Protein AF-A0A7K3J2S7-F1 (afdb_monomer_lite)

Foldseek 3Di:
DVVVVVVCVVVVVVVVVLVQVDPDPVVSVVVVVVVVVVVVVVVVVCVVVLVVQLCVQCVVNSVRSNVVSVVVVVVVVVVVVVVCVVVPDPPDDPDPPPPDPPVVVVVVVVD

Secondary structure (DSSP, 8-state):
-HHHHHHHHHHHHHHHHHHHH-S-HHHHHHHHHHHHHHHHHHHHHHHHHHHHHHHHHHTT-HHHHHHHHHHHHHHHHHHHHHHHHHH-----PPP------HHHHHHHTT-

pLDDT: mean 77.53, std 13.98, range [44.75, 94.56]

Radius of gyration: 21.29 Å; chains: 1; bounding box: 52×35×50 Å

Structure (mmCIF, N/CA/C/O backbone):
data_AF-A0A7K3J2S7-F1
#
_entry.id   AF-A0A7K3J2S7-F1
#
loop_
_atom_site.group_PDB
_atom_site.id
_atom_site.type_symbol
_atom_site.label_atom_id
_atom_site.label_alt_id
_atom_site.label_comp_id
_atom_site.label_asym_id
_atom_site.label_entity_id
_atom_site.label_seq_id
_atom_site.pdbx_PDB_ins_code
_atom_site.Cartn_x
_atom_site.Cartn_y
_atom_site.Cartn_z
_atom_site.occupancy
_atom_site.B_iso_or_equiv
_atom_site.auth_seq_id
_atom_site.auth_comp_id
_atom_site.auth_asym_id
_atom_site.auth_atom_id
_atom_site.pdbx_PDB_model_num
ATOM 1 N N . ILE A 1 1 ? -2.785 18.329 -8.558 1.00 75.50 1 ILE A N 1
ATOM 2 C CA . ILE A 1 1 ? -4.185 18.344 -8.057 1.00 75.50 1 ILE A CA 1
ATOM 3 C C . ILE A 1 1 ? -4.781 16.933 -8.041 1.00 75.50 1 ILE A C 1
ATOM 5 O O . ILE A 1 1 ? -5.104 16.466 -6.960 1.00 75.50 1 ILE A O 1
ATOM 9 N N . ALA A 1 2 ? -4.830 16.203 -9.165 1.00 81.00 2 ALA A N 1
ATOM 10 C CA . ALA A 1 2 ? -5.366 14.830 -9.206 1.00 81.00 2 ALA A CA 1
ATOM 11 C C . ALA A 1 2 ? -4.714 13.855 -8.197 1.00 81.00 2 ALA A C 1
ATOM 13 O O . ALA A 1 2 ? -5.422 13.179 -7.459 1.00 81.00 2 ALA A O 1
ATOM 14 N N . LEU A 1 3 ? -3.378 13.853 -8.080 1.00 83.38 3 LEU A N 1
ATOM 15 C CA . LEU A 1 3 ? -2.664 13.022 -7.094 1.00 83.38 3 LEU A CA 1
ATOM 16 C C . LEU A 1 3 ? -3.063 13.334 -5.641 1.00 83.38 3 LEU A C 1
ATOM 18 O O . LEU A 1 3 ? -3.217 12.426 -4.831 1.00 83.38 3 LEU A O 1
ATOM 22 N N . MET A 1 4 ? -3.276 14.613 -5.318 1.00 82.75 4 MET A N 1
ATOM 23 C CA . MET A 1 4 ? -3.694 15.035 -3.976 1.00 82.75 4 MET A CA 1
ATOM 24 C C . MET A 1 4 ? -5.132 14.606 -3.668 1.00 82.75 4 MET A C 1
ATOM 26 O O . MET A 1 4 ? -5.421 14.196 -2.546 1.00 82.75 4 MET A O 1
ATOM 30 N N . ILE A 1 5 ? -6.020 14.647 -4.666 1.00 83.44 5 ILE A N 1
ATOM 31 C CA . ILE A 1 5 ? -7.401 14.169 -4.530 1.00 83.44 5 ILE A CA 1
ATOM 32 C C . ILE A 1 5 ? -7.411 12.663 -4.263 1.00 83.44 5 ILE A C 1
ATOM 34 O O . ILE A 1 5 ? -8.065 12.227 -3.324 1.00 83.44 5 ILE A O 1
ATOM 38 N N . ILE A 1 6 ? -6.646 11.878 -5.028 1.00 84.38 6 ILE A N 1
ATOM 39 C CA . ILE A 1 6 ? -6.548 10.421 -4.843 1.00 84.38 6 ILE A CA 1
ATOM 40 C C . ILE A 1 6 ? -5.987 10.081 -3.457 1.00 84.38 6 ILE A C 1
ATOM 42 O O . ILE A 1 6 ? -6.494 9.182 -2.786 1.00 84.38 6 ILE A O 1
ATOM 46 N N . TYR A 1 7 ? -4.974 10.819 -3.000 1.00 79.75 7 TYR A N 1
ATOM 47 C CA . TYR A 1 7 ? -4.412 10.641 -1.662 1.00 79.75 7 TYR A CA 1
ATOM 48 C C . TYR A 1 7 ? -5.444 10.916 -0.558 1.00 79.75 7 TYR A C 1
ATOM 50 O O . TYR A 1 7 ? -5.569 10.133 0.383 1.00 79.75 7 TYR A O 1
ATOM 58 N N . SER A 1 8 ? -6.220 11.995 -0.682 1.00 80.88 8 SER A N 1
ATOM 59 C CA . SER A 1 8 ? -7.282 12.328 0.275 1.00 80.88 8 SER A CA 1
ATOM 60 C C . SER A 1 8 ? -8.423 11.306 0.243 1.00 80.88 8 SER A C 1
ATOM 62 O O . SER A 1 8 ? -8.838 10.799 1.285 1.00 80.88 8 SER A O 1
ATOM 64 N N . ALA A 1 9 ? -8.867 10.926 -0.957 1.00 79.56 9 ALA A N 1
ATOM 65 C CA . ALA A 1 9 ? -9.934 9.955 -1.170 1.00 79.56 9 ALA A CA 1
ATOM 66 C C . ALA A 1 9 ? -9.612 8.576 -0.579 1.00 79.56 9 ALA A C 1
ATOM 68 O O . ALA A 1 9 ? -10.529 7.868 -0.186 1.00 79.56 9 ALA A O 1
ATOM 69 N N . ASN A 1 10 ? -8.333 8.206 -0.475 1.00 78.75 10 ASN A N 1
ATOM 70 C CA . ASN A 1 10 ? -7.920 7.000 0.238 1.00 78.75 10 ASN A CA 1
ATOM 71 C C . ASN A 1 10 ? -7.816 7.227 1.752 1.00 78.75 10 ASN A C 1
ATOM 73 O O . ASN A 1 10 ? -8.319 6.419 2.525 1.00 78.75 10 ASN A O 1
ATOM 77 N N . ASN A 1 11 ? -7.202 8.325 2.204 1.00 76.94 11 ASN A N 1
ATOM 78 C CA . ASN A 1 11 ? -6.947 8.534 3.633 1.00 76.94 11 ASN A CA 1
ATOM 79 C C . ASN A 1 11 ? -8.198 8.833 4.468 1.00 76.94 11 ASN A C 1
ATOM 81 O O . ASN A 1 11 ? -8.276 8.391 5.612 1.00 76.94 11 ASN A O 1
ATOM 85 N N . VAL A 1 12 ? -9.177 9.563 3.927 1.00 79.38 12 VAL A N 1
ATOM 86 C CA . VAL A 1 12 ? -10.416 9.911 4.647 1.00 79.38 12 VAL A CA 1
ATOM 87 C C . VAL A 1 12 ? -11.223 8.670 5.055 1.00 79.38 12 VAL A C 1
ATOM 89 O O . VAL A 1 12 ? -11.462 8.497 6.254 1.00 79.38 12 VAL A O 1
ATOM 92 N N . PRO A 1 13 ? -11.619 7.771 4.131 1.00 73.44 13 PRO A N 1
ATOM 93 C CA . PRO A 1 13 ? -12.327 6.552 4.515 1.00 73.44 13 PRO A CA 1
ATOM 94 C C . PRO A 1 13 ? -11.450 5.644 5.375 1.00 73.44 13 PRO A C 1
ATOM 96 O O . PRO A 1 13 ? -11.953 4.995 6.286 1.00 73.44 13 PRO A O 1
ATOM 99 N N . TYR A 1 14 ? -10.136 5.645 5.147 1.00 72.44 14 TYR A N 1
ATOM 100 C CA . TYR A 1 14 ? -9.193 4.866 5.934 1.00 72.44 14 TYR A CA 1
ATOM 101 C C . TYR A 1 14 ? -9.164 5.282 7.419 1.00 72.44 14 TYR A C 1
ATOM 103 O O . TYR A 1 14 ? -9.231 4.434 8.314 1.00 72.44 14 TYR A O 1
ATOM 111 N N . ALA A 1 15 ? -9.140 6.588 7.696 1.00 67.94 15 ALA A N 1
ATOM 112 C CA . ALA A 1 15 ? -9.237 7.123 9.051 1.00 67.94 15 ALA A CA 1
ATOM 113 C C . ALA A 1 15 ? -10.614 6.836 9.678 1.00 67.94 15 ALA A C 1
ATOM 115 O O . ALA A 1 15 ? -10.686 6.407 10.833 1.00 67.94 15 ALA A O 1
ATOM 116 N N . ALA A 1 16 ? -11.693 6.996 8.903 1.00 68.44 16 ALA A N 1
ATOM 117 C CA . ALA A 1 16 ? -13.062 6.745 9.354 1.00 68.44 16 ALA A CA 1
ATOM 118 C C . ALA A 1 16 ? -13.322 5.263 9.698 1.00 68.44 16 ALA A C 1
ATOM 120 O O . ALA A 1 16 ? -13.943 4.977 10.722 1.00 68.44 16 ALA A O 1
ATOM 121 N N . LEU A 1 17 ? -12.788 4.322 8.907 1.00 68.56 17 LEU A N 1
ATOM 122 C CA . LEU A 1 17 ? -12.901 2.871 9.118 1.00 68.56 17 LEU A CA 1
ATOM 123 C C . LEU A 1 17 ? -12.379 2.449 10.495 1.00 68.56 17 LEU A C 1
ATOM 125 O O . LEU A 1 17 ? -13.051 1.718 11.217 1.00 68.56 17 LEU A O 1
ATOM 129 N N . SER A 1 18 ? -11.218 2.963 10.908 1.00 63.50 18 SER A N 1
ATOM 130 C CA . SER A 1 18 ? -10.655 2.653 12.231 1.00 63.50 18 SER A CA 1
ATOM 131 C C . SER A 1 18 ? -11.560 3.095 13.393 1.00 63.50 18 SER A C 1
ATOM 133 O O . SER A 1 18 ? -11.585 2.454 14.444 1.00 63.50 18 SER A O 1
ATOM 135 N N . GLY A 1 19 ? -12.345 4.158 13.183 1.00 59.38 19 GLY A N 1
ATOM 136 C CA . GLY A 1 19 ? -13.302 4.693 14.144 1.00 59.38 19 GLY A CA 1
ATOM 137 C C . GLY A 1 19 ? -14.579 3.861 14.255 1.00 59.38 19 GLY A C 1
ATOM 138 O O . GLY A 1 19 ? -15.131 3.716 15.344 1.00 59.38 19 GLY A O 1
ATOM 139 N N . VAL A 1 20 ? -15.037 3.278 13.150 1.00 63.47 20 VAL A N 1
ATOM 140 C CA . VAL A 1 20 ? -16.261 2.471 13.150 1.00 63.47 20 VAL A CA 1
ATOM 141 C C . VAL A 1 20 ? -16.017 1.013 13.519 1.00 63.47 20 VAL A C 1
ATOM 143 O O . VAL A 1 20 ? -16.966 0.407 13.985 1.00 63.47 20 VAL A O 1
ATOM 146 N N . ILE A 1 21 ? -14.791 0.475 13.373 1.00 62.75 21 ILE A N 1
ATOM 147 C CA . ILE A 1 21 ? -14.433 -0.942 13.630 1.00 62.75 21 ILE A CA 1
ATOM 148 C C . ILE A 1 21 ? -14.399 -1.323 15.126 1.00 62.75 21 ILE A C 1
ATOM 150 O O . ILE A 1 21 ? -14.737 -2.449 15.478 1.00 62.75 21 ILE A O 1
ATOM 154 N N . THR A 1 22 ? -14.002 -0.421 16.026 1.00 60.69 22 THR A N 1
ATOM 155 C CA . THR A 1 22 ? -14.025 -0.687 17.478 1.00 60.69 22 THR A CA 1
ATOM 156 C C . THR A 1 22 ? -14.161 0.606 18.279 1.00 60.69 22 THR A C 1
ATOM 158 O O . THR A 1 22 ? -13.682 1.663 17.855 1.00 60.69 22 THR A O 1
ATOM 161 N N . GLY A 1 23 ? -14.860 0.529 19.415 1.00 63.06 23 GLY A N 1
ATOM 162 C CA . GLY A 1 23 ? -15.047 1.628 20.367 1.00 63.06 23 GLY A CA 1
ATOM 163 C C . GLY A 1 23 ? -13.970 1.695 21.456 1.00 63.06 23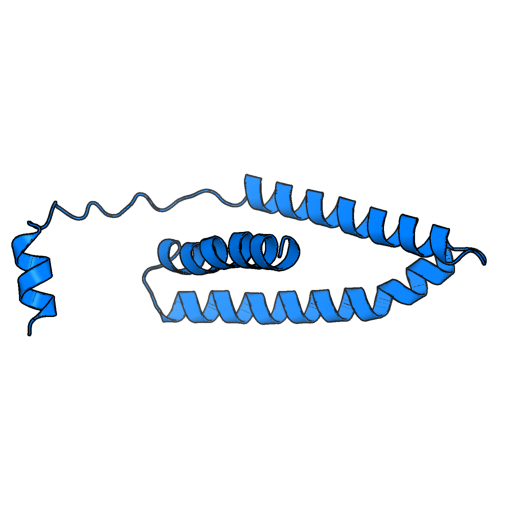 GLY A C 1
ATOM 164 O O . GLY A 1 23 ? -13.902 2.698 22.162 1.00 63.06 23 GLY A O 1
ATOM 165 N N . ASP A 1 24 ? -13.125 0.666 21.582 1.00 71.62 24 ASP A N 1
ATOM 166 C CA . ASP A 1 24 ? -12.029 0.626 22.553 1.00 71.62 24 ASP A CA 1
ATOM 167 C C . ASP A 1 24 ? -10.760 1.280 21.976 1.00 71.62 24 ASP A C 1
ATOM 169 O O . ASP A 1 24 ? -10.272 0.925 20.896 1.00 71.62 24 ASP A O 1
ATOM 173 N N . MET A 1 25 ? -10.198 2.249 22.704 1.00 68.06 25 MET A N 1
ATOM 174 C CA . MET A 1 25 ? -8.959 2.925 22.314 1.00 68.06 25 MET A CA 1
ATOM 175 C C . MET A 1 25 ? -7.749 1.984 22.299 1.00 68.06 25 MET A C 1
ATOM 177 O O . MET A 1 25 ? -6.853 2.168 21.470 1.00 68.06 25 MET A O 1
ATOM 181 N N . ALA A 1 26 ? -7.710 0.973 23.172 1.00 73.44 26 ALA A N 1
ATOM 182 C CA . ALA A 1 26 ? -6.600 0.023 23.223 1.00 73.44 26 ALA A CA 1
ATOM 183 C C . ALA A 1 26 ? -6.543 -0.834 21.947 1.00 73.44 26 ALA A C 1
ATOM 185 O O . ALA A 1 26 ? -5.478 -1.008 21.346 1.00 73.44 26 ALA A O 1
ATOM 186 N N . GLU A 1 27 ? -7.701 -1.296 21.476 1.00 69.19 27 GLU A N 1
ATOM 187 C CA . GLU A 1 27 ? -7.816 -2.094 20.256 1.00 69.19 27 GLU A CA 1
ATOM 188 C C . GLU A 1 27 ? -7.519 -1.256 18.996 1.00 69.19 27 GLU A C 1
ATOM 190 O O . GLU A 1 27 ? -6.771 -1.703 18.122 1.00 69.19 27 GLU A O 1
ATOM 195 N N . ARG A 1 28 ? -7.974 0.008 18.933 1.00 70.56 28 ARG A N 1
ATOM 196 C CA . ARG A 1 28 ? -7.606 0.942 17.842 1.00 70.56 28 ARG A CA 1
ATOM 197 C C . ARG A 1 28 ? -6.102 1.190 17.743 1.00 70.56 28 ARG A C 1
ATOM 199 O O . ARG A 1 28 ? -5.555 1.224 16.633 1.00 70.56 28 ARG A O 1
ATOM 206 N N . ASN A 1 29 ? -5.434 1.372 18.882 1.00 75.38 29 ASN A N 1
ATOM 207 C CA . ASN A 1 29 ? -3.986 1.578 18.921 1.00 75.38 29 ASN A CA 1
ATOM 208 C C . ASN A 1 29 ? -3.231 0.330 18.454 1.00 75.38 29 ASN A C 1
ATOM 210 O O . ASN A 1 29 ? -2.264 0.448 17.696 1.00 75.38 29 ASN A O 1
ATOM 214 N N . SER A 1 30 ? -3.702 -0.860 18.835 1.00 81.19 30 SER A N 1
ATOM 215 C CA . SER A 1 30 ? -3.126 -2.129 18.382 1.00 81.19 30 SER A CA 1
ATOM 216 C C . SER A 1 30 ? -3.257 -2.308 16.862 1.00 81.19 30 SER A C 1
ATOM 218 O O . SER A 1 30 ? -2.255 -2.532 16.178 1.00 81.19 30 SER A O 1
ATOM 220 N N . ILE A 1 31 ? -4.454 -2.084 16.299 1.00 79.88 31 ILE A N 1
ATOM 221 C CA . ILE A 1 31 ? -4.708 -2.162 14.846 1.00 79.88 31 ILE A CA 1
ATOM 222 C C . ILE A 1 31 ? -3.810 -1.186 14.076 1.00 79.88 31 ILE A C 1
ATOM 224 O O . ILE A 1 31 ? -3.187 -1.556 13.077 1.00 79.88 31 ILE A O 1
ATOM 228 N N . SER A 1 32 ? -3.709 0.061 14.547 1.00 80.81 32 SER A N 1
ATOM 229 C CA . SER A 1 32 ? -2.853 1.068 13.910 1.00 80.81 32 SER A CA 1
ATOM 230 C C . SER A 1 32 ? -1.372 0.687 13.967 1.00 80.81 32 SER A C 1
ATOM 232 O O . SER A 1 32 ? -0.662 0.884 12.982 1.00 80.81 32 SER A O 1
ATOM 234 N N . SER A 1 33 ? -0.911 0.100 15.074 1.00 84.38 33 SER A N 1
ATOM 235 C CA . SER A 1 33 ? 0.483 -0.333 15.244 1.00 84.38 33 SER A CA 1
ATOM 236 C C . SER A 1 33 ? 0.839 -1.489 14.309 1.00 84.38 33 SER A C 1
ATOM 238 O O . SER A 1 33 ? 1.833 -1.412 13.587 1.00 84.38 33 SER A O 1
ATOM 240 N N . ILE A 1 34 ? -0.009 -2.523 14.246 1.00 86.25 34 ILE A N 1
ATOM 241 C CA . ILE A 1 34 ? 0.186 -3.667 13.340 1.00 86.25 34 ILE A CA 1
ATOM 242 C C . ILE A 1 34 ? 0.220 -3.194 11.888 1.00 86.25 34 ILE A C 1
ATOM 244 O O . ILE A 1 34 ? 1.115 -3.573 11.133 1.00 86.25 34 ILE A O 1
ATOM 248 N N . ARG A 1 35 ? -0.698 -2.304 11.498 1.00 84.94 35 ARG A N 1
ATOM 249 C CA . ARG A 1 35 ? -0.680 -1.692 10.167 1.00 84.94 35 ARG A CA 1
ATOM 250 C C . ARG A 1 35 ? 0.653 -1.033 9.853 1.00 84.94 35 ARG A C 1
ATOM 252 O O . ARG A 1 35 ? 1.180 -1.254 8.769 1.00 84.94 35 ARG A O 1
ATOM 259 N N . PHE A 1 36 ? 1.165 -0.188 10.745 1.00 87.44 36 PHE A N 1
ATOM 260 C CA . PHE A 1 36 ? 2.415 0.528 10.489 1.00 87.44 36 PHE A CA 1
ATOM 261 C C . PHE A 1 36 ? 3.582 -0.434 10.282 1.00 87.44 36 PHE A C 1
ATOM 263 O O . PHE A 1 36 ? 4.396 -0.208 9.387 1.00 87.44 36 PHE A O 1
ATOM 270 N N . ILE A 1 37 ? 3.624 -1.535 11.035 1.00 92.31 37 ILE A N 1
ATOM 271 C CA . ILE A 1 37 ? 4.628 -2.588 10.854 1.00 92.31 37 ILE A CA 1
ATOM 272 C C . ILE A 1 37 ? 4.483 -3.225 9.466 1.00 92.31 37 ILE A C 1
ATOM 274 O O . ILE A 1 37 ? 5.459 -3.298 8.722 1.00 92.31 37 ILE A O 1
ATOM 278 N N . VAL A 1 38 ? 3.266 -3.618 9.074 1.00 89.81 38 VAL A N 1
ATOM 279 C CA . VAL A 1 38 ? 3.002 -4.240 7.764 1.00 89.81 38 VAL A CA 1
ATOM 280 C C . VAL A 1 38 ? 3.346 -3.295 6.609 1.00 89.81 38 VAL A C 1
ATOM 282 O O . VAL A 1 38 ? 4.021 -3.704 5.667 1.00 89.81 38 VAL A O 1
ATOM 285 N N . VAL A 1 39 ? 2.945 -2.021 6.688 1.00 89.75 39 VAL A N 1
ATOM 286 C CA . VAL A 1 39 ? 3.259 -1.002 5.669 1.00 89.75 39 VAL A CA 1
ATOM 287 C C . VAL A 1 39 ? 4.764 -0.781 5.570 1.00 89.75 39 VAL A C 1
ATOM 289 O O . VAL A 1 39 ? 5.298 -0.712 4.463 1.00 89.75 39 VAL A O 1
ATOM 292 N N . THR A 1 40 ? 5.463 -0.713 6.703 1.00 93.06 40 THR A N 1
ATOM 293 C CA . THR A 1 40 ? 6.922 -0.550 6.732 1.00 93.06 40 THR A CA 1
ATOM 294 C C . THR A 1 40 ? 7.623 -1.729 6.060 1.00 93.06 40 THR A C 1
ATOM 296 O O . THR A 1 40 ? 8.475 -1.523 5.196 1.00 93.06 40 THR A O 1
ATOM 299 N N . LEU A 1 41 ? 7.229 -2.963 6.388 1.00 94.50 41 LEU A N 1
ATOM 300 C CA . LEU A 1 41 ? 7.796 -4.169 5.780 1.00 94.50 41 LEU A CA 1
ATOM 301 C C . LEU A 1 41 ? 7.518 -4.242 4.275 1.00 94.50 41 LEU A C 1
ATOM 303 O O . LEU A 1 41 ? 8.430 -4.519 3.499 1.00 94.50 41 LEU A O 1
ATOM 307 N N . ALA A 1 42 ? 6.290 -3.940 3.848 1.00 90.81 42 ALA A N 1
ATOM 308 C CA . ALA A 1 42 ? 5.932 -3.904 2.431 1.00 90.81 42 ALA A CA 1
ATOM 309 C C . ALA A 1 42 ? 6.735 -2.837 1.672 1.00 90.81 42 ALA A C 1
ATOM 311 O O . ALA A 1 42 ? 7.257 -3.101 0.592 1.00 90.81 42 ALA A O 1
ATOM 312 N N . THR A 1 43 ? 6.894 -1.650 2.259 1.00 92.06 43 THR A N 1
ATOM 313 C CA . THR A 1 43 ? 7.664 -0.545 1.669 1.00 92.06 43 THR A CA 1
ATOM 314 C C . THR A 1 43 ? 9.141 -0.905 1.523 1.00 92.06 43 THR A C 1
ATOM 316 O O . THR A 1 43 ? 9.759 -0.601 0.501 1.00 92.06 43 THR A O 1
ATOM 319 N N . LEU A 1 44 ? 9.714 -1.580 2.521 1.00 94.56 44 LEU A N 1
ATOM 320 C CA . LEU A 1 44 ? 11.090 -2.066 2.467 1.00 94.56 44 LEU A CA 1
ATOM 321 C C . LEU A 1 44 ? 11.260 -3.146 1.394 1.00 94.56 44 LEU A C 1
ATOM 323 O O . LEU A 1 44 ? 12.196 -3.072 0.600 1.00 94.56 44 LEU A O 1
ATOM 327 N N . ALA A 1 45 ? 10.332 -4.102 1.320 1.00 92.12 45 ALA A N 1
ATOM 328 C CA . ALA A 1 45 ? 10.346 -5.138 0.295 1.00 92.12 45 ALA A CA 1
ATOM 329 C C . ALA A 1 45 ? 10.255 -4.533 -1.115 1.00 92.12 45 ALA A C 1
ATOM 331 O O . ALA A 1 45 ? 11.083 -4.844 -1.966 1.00 92.12 45 ALA A O 1
ATOM 332 N N . ILE A 1 46 ? 9.312 -3.619 -1.363 1.00 91.56 46 ILE A N 1
ATOM 333 C CA . ILE A 1 46 ? 9.149 -2.984 -2.680 1.00 91.56 46 ILE A CA 1
ATOM 334 C C . ILE A 1 46 ? 10.416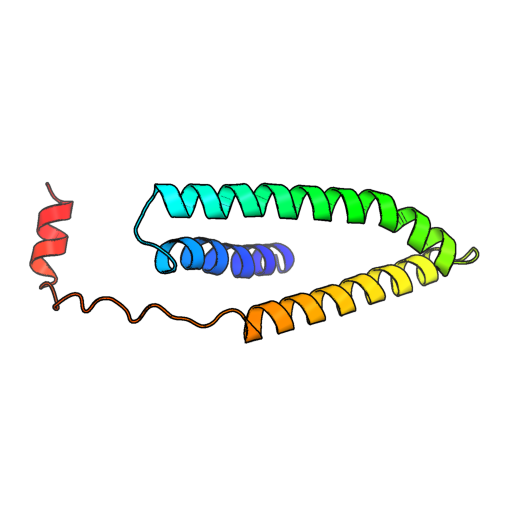 -2.224 -3.074 1.00 91.56 46 ILE A C 1
ATOM 336 O O . ILE A 1 46 ? 10.899 -2.404 -4.185 1.00 91.56 46 ILE A O 1
ATOM 340 N N . GLN A 1 47 ? 10.996 -1.422 -2.179 1.00 89.50 47 GLN A N 1
ATOM 341 C CA . GLN A 1 47 ? 12.229 -0.689 -2.493 1.00 89.50 47 GLN A CA 1
ATOM 342 C C . GLN A 1 47 ? 13.418 -1.622 -2.754 1.00 89.50 47 GLN A C 1
ATOM 344 O O . GLN A 1 47 ? 14.205 -1.361 -3.662 1.00 89.50 47 GLN A O 1
ATOM 349 N N . GLY A 1 48 ? 13.532 -2.717 -1.997 1.00 91.50 48 GLY A N 1
ATOM 350 C CA . GLY A 1 48 ? 14.595 -3.705 -2.179 1.00 91.50 48 GLY A CA 1
ATOM 351 C C . GLY A 1 48 ? 14.459 -4.515 -3.469 1.00 91.50 48 GLY A C 1
ATOM 352 O O . GLY A 1 48 ? 15.462 -4.791 -4.123 1.00 91.50 48 GLY A O 1
ATOM 353 N N . PHE A 1 49 ? 13.235 -4.874 -3.864 1.00 89.00 49 PHE A N 1
ATOM 354 C CA . PHE A 1 49 ? 12.983 -5.750 -5.013 1.00 89.00 49 PHE A CA 1
ATOM 355 C C . PHE A 1 49 ? 12.676 -5.012 -6.320 1.00 89.00 49 PHE A C 1
ATOM 357 O O . PHE A 1 49 ? 12.878 -5.591 -7.386 1.00 89.00 49 PHE A O 1
ATOM 364 N N . ALA A 1 50 ? 12.250 -3.746 -6.279 1.00 87.62 50 ALA A N 1
ATOM 365 C CA . ALA A 1 50 ? 11.869 -3.003 -7.481 1.00 87.62 50 ALA A CA 1
ATOM 366 C C . ALA A 1 50 ? 13.020 -2.881 -8.490 1.00 87.62 50 ALA A C 1
ATOM 368 O O . ALA A 1 50 ? 12.843 -3.233 -9.651 1.00 87.62 50 ALA A O 1
ATOM 369 N N . LEU A 1 51 ? 14.206 -2.426 -8.067 1.00 87.81 51 LEU A N 1
ATOM 370 C CA . LEU A 1 51 ? 15.351 -2.264 -8.974 1.00 87.81 51 LEU A CA 1
ATOM 371 C C . LEU A 1 51 ? 15.866 -3.604 -9.538 1.00 87.81 51 LEU A C 1
ATOM 373 O O . LEU A 1 51 ? 16.047 -3.689 -10.755 1.00 87.81 51 LEU A O 1
ATOM 377 N N . PRO A 1 52 ? 16.057 -4.668 -8.728 1.00 89.00 52 PRO A N 1
ATOM 378 C CA . PRO A 1 52 ? 16.392 -5.991 -9.252 1.00 89.00 52 PRO A CA 1
ATOM 379 C C . PRO A 1 52 ? 15.370 -6.527 -10.259 1.00 89.00 52 PRO A C 1
ATOM 381 O O . PRO A 1 52 ? 15.771 -7.050 -11.295 1.00 89.00 52 PRO A O 1
ATOM 384 N N . MET A 1 53 ? 14.067 -6.368 -9.999 1.00 87.88 53 MET A N 1
ATOM 385 C CA . MET A 1 53 ? 13.017 -6.793 -10.932 1.00 87.88 53 MET A CA 1
ATOM 386 C C . MET A 1 53 ? 13.071 -6.007 -12.240 1.00 87.88 53 MET A C 1
ATOM 388 O O . MET A 1 53 ? 13.037 -6.612 -13.308 1.00 87.88 53 MET A O 1
ATOM 392 N N . VAL A 1 54 ? 13.217 -4.681 -12.177 1.00 90.12 54 VAL A N 1
ATOM 393 C CA . VAL A 1 54 ? 13.323 -3.838 -13.378 1.00 90.12 54 VAL A CA 1
ATOM 394 C C . VAL A 1 54 ? 14.522 -4.246 -14.225 1.00 90.12 54 VAL A C 1
ATOM 396 O O . VAL A 1 54 ? 14.380 -4.402 -15.434 1.00 90.12 54 VAL A O 1
ATOM 399 N N . ASN A 1 55 ? 15.680 -4.479 -13.607 1.00 88.19 55 ASN A N 1
ATOM 400 C CA . ASN A 1 55 ? 16.880 -4.905 -14.326 1.00 88.19 55 ASN A CA 1
ATOM 401 C C . ASN A 1 55 ? 16.742 -6.321 -14.904 1.00 88.19 55 ASN A C 1
ATOM 403 O O . ASN A 1 55 ? 17.222 -6.578 -16.005 1.00 88.19 55 ASN A O 1
ATOM 407 N N . HIS A 1 56 ? 16.067 -7.227 -14.190 1.00 87.94 56 HIS A N 1
ATOM 408 C CA . HIS A 1 56 ? 15.831 -8.596 -14.649 1.00 87.94 56 HIS A CA 1
ATOM 409 C C . HIS A 1 56 ? 14.852 -8.656 -15.830 1.00 87.94 56 HIS A C 1
ATOM 411 O O . HIS A 1 56 ? 15.136 -9.320 -16.819 1.00 87.94 56 HIS A O 1
ATOM 417 N N . PHE A 1 57 ? 13.727 -7.935 -15.763 1.00 87.25 57 PHE A N 1
ATOM 418 C CA . PHE A 1 57 ? 12.710 -7.915 -16.827 1.00 87.25 57 PHE A CA 1
ATOM 419 C C . PHE A 1 57 ? 13.018 -6.937 -17.966 1.00 87.25 57 PHE A C 1
ATOM 421 O O . PHE A 1 57 ? 12.411 -7.024 -19.034 1.00 87.25 57 PHE A O 1
ATOM 428 N N . GLY A 1 58 ? 13.915 -5.979 -17.732 1.00 84.88 58 GLY A N 1
ATOM 429 C CA . GLY A 1 58 ? 14.302 -4.980 -18.718 1.00 84.88 58 GLY A CA 1
ATOM 430 C C . GLY A 1 58 ? 15.226 -5.524 -19.800 1.00 84.88 58 GLY A C 1
ATOM 431 O O . GLY A 1 58 ? 15.142 -5.063 -20.930 1.00 84.88 58 GLY A O 1
ATOM 432 N N . GLU A 1 59 ? 16.086 -6.504 -19.491 1.00 82.88 59 GLU A N 1
ATOM 433 C CA . GLU A 1 59 ? 17.035 -7.102 -20.455 1.00 82.88 59 GLU A CA 1
ATOM 434 C C . GLU A 1 59 ? 17.856 -6.051 -21.249 1.00 82.88 59 GLU A C 1
ATOM 436 O O . GLU A 1 59 ? 18.205 -6.257 -22.407 1.00 82.88 59 GLU A O 1
ATOM 441 N N . GLY A 1 60 ? 18.155 -4.898 -20.634 1.00 80.12 60 GLY A N 1
ATOM 442 C CA . GLY A 1 60 ? 18.838 -3.761 -21.272 1.00 80.12 60 GLY A CA 1
ATOM 443 C C . GLY A 1 60 ? 17.921 -2.608 -21.707 1.00 80.12 60 GLY A C 1
ATOM 444 O O . GLY A 1 60 ? 18.414 -1.511 -21.959 1.00 80.12 60 GLY A O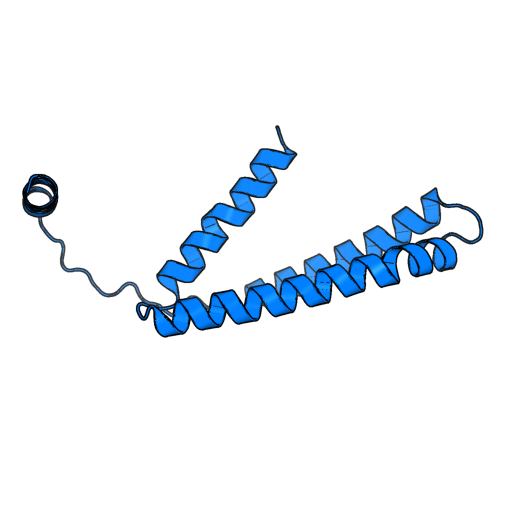 1
ATOM 445 N N . ASP A 1 61 ? 16.601 -2.809 -21.719 1.00 87.25 61 ASP A N 1
ATOM 446 C CA . ASP A 1 61 ? 15.587 -1.767 -21.900 1.00 87.25 61 ASP A CA 1
ATOM 447 C C . ASP A 1 61 ? 14.924 -1.412 -20.558 1.00 87.25 61 ASP A C 1
ATOM 449 O O . ASP A 1 61 ? 14.040 -2.107 -20.042 1.00 87.25 61 ASP A O 1
ATOM 453 N N . SER A 1 62 ? 15.338 -0.277 -19.995 1.00 84.75 62 SER A N 1
ATOM 454 C CA . SER A 1 62 ? 14.785 0.238 -18.742 1.00 84.75 62 SER A CA 1
ATOM 455 C C . SER A 1 62 ? 13.286 0.536 -18.837 1.00 84.75 62 SER A C 1
ATOM 457 O O . SER A 1 62 ? 12.565 0.305 -17.868 1.00 84.75 62 SER A O 1
ATOM 459 N N . ALA A 1 63 ? 12.780 1.016 -19.979 1.00 88.12 63 ALA A N 1
ATOM 460 C CA . ALA A 1 63 ? 11.365 1.356 -20.125 1.00 88.12 63 ALA A CA 1
ATOM 461 C C . ALA A 1 63 ? 10.489 0.099 -20.050 1.00 88.12 63 ALA A C 1
ATOM 463 O O . ALA A 1 63 ? 9.515 0.066 -19.290 1.00 88.12 63 ALA A O 1
ATOM 464 N N . LYS A 1 64 ? 10.889 -0.968 -20.753 1.00 89.50 64 LYS A N 1
ATOM 465 C CA . LYS A 1 64 ? 10.235 -2.284 -20.682 1.00 89.50 64 LYS A CA 1
ATOM 466 C C . LYS A 1 64 ? 10.305 -2.873 -19.269 1.00 89.50 64 LYS A C 1
ATOM 468 O O . LYS A 1 64 ? 9.292 -3.349 -18.753 1.00 89.50 64 LYS A O 1
ATOM 473 N N . GLY A 1 65 ? 11.463 -2.784 -18.611 1.00 89.44 65 GLY A N 1
ATOM 474 C CA . GLY A 1 65 ? 11.657 -3.282 -17.244 1.00 89.44 65 GLY A CA 1
ATOM 475 C C . GLY A 1 65 ? 10.742 -2.603 -16.222 1.00 89.44 65 GLY A C 1
ATOM 476 O O . GLY A 1 65 ? 10.104 -3.280 -15.406 1.00 89.44 65 GLY A O 1
ATOM 477 N N . TYR A 1 66 ? 10.610 -1.274 -16.299 1.00 91.25 66 TYR A N 1
ATOM 478 C CA . TYR A 1 66 ? 9.679 -0.512 -15.461 1.00 91.25 66 TYR A CA 1
ATOM 479 C C . TYR A 1 66 ? 8.220 -0.842 -15.773 1.00 91.25 66 TYR A C 1
ATOM 481 O O . TYR A 1 66 ? 7.437 -1.028 -14.840 1.00 91.25 66 TYR A O 1
ATOM 489 N N . GLN A 1 67 ? 7.851 -0.961 -17.050 1.00 90.75 67 GLN A N 1
ATOM 490 C CA . GLN A 1 67 ? 6.484 -1.291 -17.453 1.00 90.75 67 GLN A CA 1
ATOM 491 C C . GLN A 1 67 ? 6.044 -2.657 -16.908 1.00 90.75 67 GLN A C 1
ATOM 493 O O . GLN A 1 67 ? 4.960 -2.764 -16.333 1.00 90.75 67 GLN A O 1
ATOM 498 N N . ILE A 1 68 ? 6.884 -3.688 -17.039 1.00 90.88 68 ILE A N 1
ATOM 499 C CA . ILE A 1 68 ? 6.574 -5.040 -16.550 1.00 90.88 68 ILE A CA 1
ATOM 500 C C . ILE A 1 68 ? 6.521 -5.057 -15.019 1.00 90.88 68 ILE A C 1
ATOM 502 O O . ILE A 1 68 ? 5.554 -5.557 -14.446 1.00 90.88 68 ILE A O 1
ATOM 506 N N . THR A 1 69 ? 7.510 -4.462 -14.347 1.00 92.06 69 THR A N 1
ATOM 507 C CA . THR A 1 69 ? 7.576 -4.455 -12.874 1.00 92.06 69 THR A CA 1
ATOM 508 C C . THR A 1 69 ? 6.389 -3.714 -12.257 1.00 92.06 69 THR A C 1
ATOM 510 O O . THR A 1 69 ? 5.732 -4.234 -11.355 1.00 92.06 69 THR A O 1
ATOM 513 N N . MET A 1 70 ? 6.048 -2.531 -12.779 1.00 91.62 70 MET A N 1
ATOM 514 C CA . MET A 1 70 ? 4.876 -1.780 -12.317 1.00 91.62 70 MET A CA 1
ATOM 515 C C . MET A 1 70 ? 3.562 -2.469 -12.690 1.00 91.62 70 MET A C 1
ATOM 517 O O . MET A 1 70 ? 2.601 -2.399 -11.923 1.00 91.62 70 MET A O 1
ATOM 521 N N . GLY A 1 71 ? 3.517 -3.183 -13.818 1.00 92.38 71 GLY A N 1
ATOM 522 C CA . GLY A 1 71 ? 2.394 -4.046 -14.179 1.00 92.38 71 GLY A CA 1
ATOM 523 C C . GLY A 1 71 ? 2.162 -5.147 -13.142 1.00 92.38 71 GLY A C 1
ATOM 524 O O . GLY A 1 71 ? 1.042 -5.304 -12.658 1.00 92.38 71 GLY A O 1
ATOM 525 N N . ILE A 1 72 ? 3.221 -5.847 -12.723 1.00 91.31 72 ILE A N 1
ATOM 526 C CA . ILE A 1 72 ? 3.156 -6.880 -11.675 1.00 91.31 72 ILE A CA 1
ATOM 527 C C . ILE A 1 72 ? 2.659 -6.283 -10.353 1.00 91.31 72 ILE A C 1
ATOM 529 O O . ILE A 1 72 ? 1.745 -6.832 -9.736 1.00 91.31 72 ILE A O 1
ATOM 533 N N . PHE A 1 73 ? 3.201 -5.136 -9.934 1.00 91.56 73 PHE A N 1
ATOM 534 C CA . PHE A 1 73 ? 2.744 -4.457 -8.716 1.00 91.56 73 PHE A CA 1
ATOM 535 C C . PHE A 1 73 ? 1.284 -4.005 -8.807 1.00 91.56 73 PHE A C 1
ATOM 537 O O . PHE A 1 73 ? 0.553 -4.110 -7.824 1.00 91.56 73 PHE A O 1
ATOM 544 N N . SER A 1 74 ? 0.832 -3.570 -9.983 1.00 91.19 74 SER A N 1
ATOM 545 C CA . SER A 1 74 ? -0.566 -3.187 -10.208 1.00 91.19 74 SER A CA 1
ATOM 546 C C . SER A 1 74 ? -1.507 -4.387 -10.099 1.00 91.19 74 SER A C 1
ATOM 548 O O . SER A 1 74 ? -2.542 -4.297 -9.442 1.00 91.19 74 SER A O 1
ATOM 550 N N . VAL A 1 75 ? -1.139 -5.534 -10.677 1.00 94.19 75 VAL A N 1
ATOM 551 C CA . VAL A 1 75 ? -1.918 -6.779 -10.552 1.00 94.19 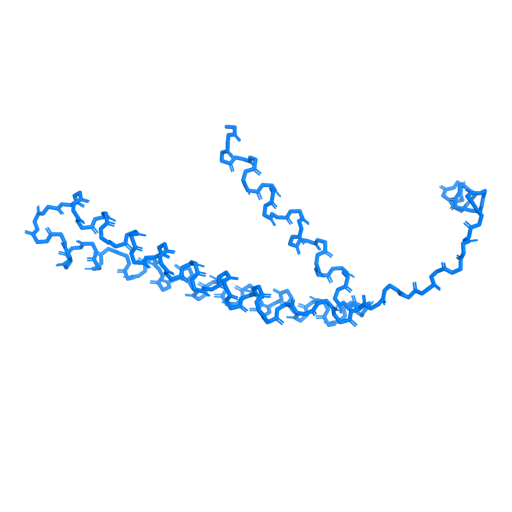75 VAL A CA 1
ATOM 552 C C . VAL A 1 75 ? -1.978 -7.237 -9.094 1.00 94.19 75 VAL A C 1
ATOM 554 O O . VAL A 1 75 ? -3.059 -7.557 -8.600 1.00 94.19 75 VAL A O 1
ATOM 557 N N . LEU A 1 76 ? -0.853 -7.204 -8.373 1.00 92.19 76 LEU A N 1
ATOM 558 C CA . LEU A 1 76 ? -0.817 -7.513 -6.939 1.00 92.19 76 LEU A CA 1
ATOM 559 C C . LEU A 1 76 ? -1.708 -6.569 -6.122 1.00 92.19 76 LEU A C 1
ATOM 561 O O . LEU A 1 76 ? -2.450 -7.028 -5.254 1.00 92.19 76 LEU A O 1
ATOM 565 N N . ALA A 1 77 ? -1.690 -5.269 -6.422 1.00 88.38 77 ALA A N 1
ATOM 566 C CA . ALA A 1 77 ? -2.551 -4.293 -5.762 1.00 88.38 77 ALA A CA 1
ATOM 567 C C . ALA A 1 77 ? -4.040 -4.593 -5.993 1.00 88.38 77 ALA A C 1
ATOM 569 O O . ALA A 1 77 ? -4.821 -4.543 -5.046 1.00 88.38 77 ALA A O 1
ATOM 570 N N . ILE A 1 78 ? -4.436 -4.969 -7.215 1.00 91.38 78 ILE A N 1
ATOM 571 C CA . ILE A 1 78 ? -5.817 -5.380 -7.517 1.00 91.38 78 ILE A CA 1
ATOM 572 C C . ILE A 1 78 ? -6.199 -6.620 -6.705 1.00 91.38 78 ILE A C 1
ATOM 574 O O . ILE A 1 78 ? -7.275 -6.648 -6.113 1.00 91.38 78 ILE A O 1
ATOM 578 N N . ILE A 1 79 ? -5.320 -7.621 -6.616 1.00 92.12 79 ILE A N 1
ATOM 579 C CA . ILE A 1 79 ? -5.566 -8.823 -5.805 1.00 92.12 79 ILE A CA 1
ATOM 580 C C . ILE A 1 79 ? -5.775 -8.447 -4.334 1.00 92.12 79 ILE A C 1
ATOM 582 O O . ILE A 1 79 ? -6.738 -8.903 -3.721 1.00 92.12 79 ILE A O 1
ATOM 586 N N . PHE A 1 80 ? -4.934 -7.580 -3.766 1.00 88.00 80 PHE A N 1
ATOM 587 C CA . PHE A 1 80 ? -5.098 -7.117 -2.384 1.00 88.00 80 PHE A CA 1
ATOM 588 C C . PHE A 1 80 ? -6.367 -6.294 -2.175 1.00 88.00 80 PHE A C 1
ATOM 590 O O . PHE A 1 80 ? -7.020 -6.451 -1.143 1.00 88.00 80 PHE A O 1
ATOM 597 N N . LEU A 1 81 ? -6.758 -5.468 -3.145 1.00 85.62 81 LEU A N 1
ATOM 598 C CA . LEU A 1 81 ? -8.026 -4.742 -3.105 1.00 85.62 81 LEU A CA 1
ATOM 599 C C . LEU A 1 81 ? -9.218 -5.696 -3.138 1.00 85.62 81 LEU A C 1
ATOM 601 O O . LEU A 1 81 ? -10.145 -5.514 -2.357 1.00 85.62 81 LEU A O 1
ATOM 605 N N . LEU A 1 82 ? -9.182 -6.737 -3.972 1.00 87.00 82 LEU A N 1
ATOM 606 C CA . LEU A 1 82 ? -10.226 -7.762 -4.015 1.00 87.00 82 LEU A CA 1
ATOM 607 C C . LEU A 1 82 ? -10.292 -8.545 -2.703 1.00 87.00 82 LEU A C 1
ATOM 609 O O . LEU A 1 82 ? -11.372 -8.702 -2.142 1.00 87.00 82 LEU A O 1
ATOM 613 N N . ILE A 1 83 ? -9.149 -8.990 -2.174 1.00 86.44 83 ILE A N 1
ATOM 614 C CA . ILE A 1 83 ? -9.087 -9.665 -0.870 1.00 86.44 83 ILE A CA 1
ATOM 615 C C . ILE A 1 83 ? -9.666 -8.760 0.214 1.00 86.44 83 ILE A C 1
ATOM 617 O O . ILE A 1 83 ? -10.495 -9.217 0.998 1.00 86.44 83 ILE A O 1
ATOM 621 N N . THR A 1 84 ? -9.276 -7.484 0.240 1.00 82.50 84 THR A N 1
ATOM 622 C CA . THR A 1 84 ? -9.816 -6.500 1.185 1.00 82.50 84 THR A CA 1
ATOM 623 C C . THR A 1 84 ? -11.322 -6.373 0.999 1.00 82.50 84 THR A C 1
ATOM 625 O O . THR A 1 84 ? -12.055 -6.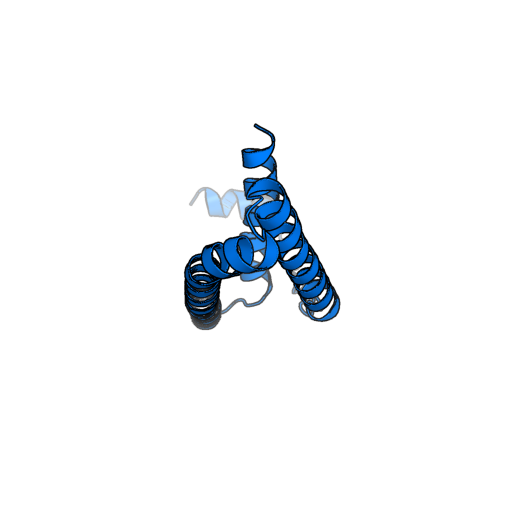557 1.953 1.00 82.50 84 THR A O 1
ATOM 628 N N . PHE A 1 85 ? -11.812 -6.184 -0.223 1.00 78.50 85 PHE A N 1
ATOM 629 C CA . PHE A 1 85 ? -13.239 -6.060 -0.516 1.00 78.50 85 PHE A CA 1
ATOM 630 C C . PHE A 1 85 ? -14.059 -7.270 -0.041 1.00 78.50 85 PHE A C 1
ATOM 632 O O . PHE A 1 85 ? -15.106 -7.102 0.576 1.00 78.50 85 PHE A O 1
ATOM 639 N N . PHE A 1 86 ? -13.576 -8.494 -0.270 1.00 76.69 86 PHE A N 1
ATOM 640 C CA . PHE A 1 86 ? -14.274 -9.705 0.172 1.00 76.69 86 PHE A CA 1
ATOM 641 C C . PHE A 1 86 ? -14.131 -9.982 1.676 1.00 76.69 86 PHE A C 1
ATOM 643 O O . PHE A 1 86 ? -15.030 -10.570 2.284 1.00 76.69 86 PHE A O 1
ATOM 650 N N . THR A 1 87 ? -13.012 -9.581 2.284 1.00 75.25 87 THR A N 1
ATOM 651 C CA . THR A 1 87 ? -12.716 -9.824 3.708 1.00 75.25 87 THR A CA 1
ATOM 652 C C . THR A 1 87 ? -13.314 -8.743 4.609 1.00 75.25 87 THR A C 1
ATOM 654 O O . THR A 1 87 ? -13.708 -9.026 5.742 1.00 75.25 87 THR A O 1
ATOM 657 N N . THR A 1 88 ? -13.440 -7.514 4.111 1.00 66.50 88 THR A N 1
ATOM 658 C CA . THR A 1 88 ? -14.067 -6.384 4.798 1.00 66.50 88 THR A CA 1
ATOM 659 C C . THR A 1 88 ? -15.582 -6.571 4.792 1.00 66.50 88 THR A C 1
ATOM 661 O O . THR A 1 88 ? -16.315 -6.000 3.993 1.00 66.50 88 THR A O 1
ATOM 664 N N . LYS A 1 89 ? -16.072 -7.395 5.721 1.00 56.81 89 LYS A N 1
ATOM 665 C CA . LYS A 1 89 ? -17.486 -7.423 6.099 1.00 56.81 89 LYS A CA 1
ATOM 666 C C . LYS A 1 89 ? -17.731 -6.342 7.145 1.00 56.81 89 LYS A C 1
ATOM 668 O O . LYS A 1 89 ? -17.196 -6.428 8.250 1.00 56.81 89 LYS A O 1
ATOM 673 N N . GLU A 1 90 ? -18.565 -5.354 6.830 1.00 54.25 90 GLU A N 1
ATOM 674 C CA . GLU A 1 90 ? -19.104 -4.419 7.824 1.00 54.25 90 GLU A CA 1
ATOM 675 C C . GLU A 1 90 ? -19.950 -5.200 8.850 1.00 54.25 90 GLU A C 1
ATOM 677 O O . GLU A 1 90 ? -21.128 -5.482 8.645 1.00 54.25 90 GLU A O 1
ATOM 682 N N . ARG A 1 91 ? -19.329 -5.633 9.957 1.00 50.81 91 ARG A N 1
ATOM 683 C CA . ARG A 1 91 ? -19.986 -6.405 11.033 1.00 50.81 91 ARG A CA 1
ATOM 684 C C . ARG A 1 91 ? -20.655 -5.512 12.084 1.00 50.81 91 ARG A C 1
ATOM 686 O O . ARG A 1 91 ? -21.319 -6.013 12.989 1.00 50.81 91 ARG A O 1
ATOM 693 N N . ILE A 1 92 ? -20.498 -4.197 11.979 1.00 47.12 92 ILE A N 1
ATOM 694 C CA . ILE A 1 92 ? -20.944 -3.262 13.008 1.00 47.12 92 ILE A CA 1
ATOM 695 C C . ILE A 1 92 ? -22.237 -2.656 12.518 1.00 47.12 92 ILE A C 1
ATOM 697 O O . ILE A 1 92 ? -22.262 -1.670 11.788 1.00 47.12 92 ILE A O 1
ATOM 701 N N . LYS A 1 93 ? -23.334 -3.299 12.923 1.00 47.41 93 LYS A N 1
ATOM 702 C CA . LYS A 1 93 ? -24.625 -2.623 12.959 1.00 47.41 93 LYS A CA 1
ATOM 703 C C . LYS A 1 93 ? -24.402 -1.347 13.775 1.00 47.41 93 LYS A C 1
ATOM 705 O O . LYS A 1 93 ? -23.894 -1.479 14.893 1.00 47.41 93 LYS A O 1
ATOM 710 N N . PRO A 1 94 ? -24.718 -0.149 13.253 1.00 51.09 94 PRO A N 1
ATOM 711 C CA . PRO A 1 94 ? -24.654 1.055 14.062 1.00 51.09 94 PRO A CA 1
ATOM 712 C C . PRO A 1 94 ? -25.429 0.769 15.346 1.00 51.09 94 PRO A C 1
ATOM 714 O O . PRO A 1 94 ? -26.583 0.334 15.287 1.00 51.09 94 PRO A O 1
ATOM 717 N N . ALA A 1 95 ? -24.768 0.917 16.498 1.00 44.75 95 ALA A N 1
ATOM 718 C CA . ALA A 1 95 ? -25.475 0.918 17.766 1.00 44.75 95 ALA A CA 1
ATOM 719 C C . ALA A 1 95 ? -26.602 1.934 17.600 1.00 44.75 95 ALA A C 1
ATOM 721 O O . ALA A 1 95 ? -26.344 3.059 17.166 1.00 44.75 95 ALA A O 1
ATOM 722 N N . VAL A 1 96 ? -27.838 1.495 17.836 1.00 45.44 96 VAL A N 1
ATOM 723 C CA . VAL A 1 96 ? -29.024 2.344 17.800 1.00 45.44 96 VAL A CA 1
ATOM 724 C C . VAL A 1 96 ? -28.774 3.459 18.811 1.00 45.44 96 VAL A C 1
ATOM 726 O O . VAL A 1 96 ? -29.023 3.295 20.000 1.00 45.44 96 VAL A O 1
ATOM 729 N N . LYS A 1 97 ? -28.198 4.578 18.361 1.00 46.38 97 LYS A N 1
ATOM 730 C CA . LYS A 1 97 ? -28.291 5.834 19.084 1.00 46.38 97 LYS A CA 1
ATOM 731 C C . LYS A 1 97 ? -29.755 6.194 18.957 1.00 46.38 97 LYS A C 1
ATOM 733 O O . LYS A 1 97 ? -30.209 6.546 17.867 1.00 46.38 97 LYS A O 1
ATOM 738 N N . GLU A 1 98 ? -30.492 6.017 20.049 1.00 51.16 98 GLU A N 1
ATOM 739 C CA . GLU A 1 98 ? -31.787 6.664 20.204 1.00 51.16 98 GLU A CA 1
ATOM 740 C C . GLU A 1 98 ? -31.652 8.116 19.725 1.00 51.16 98 GLU A C 1
ATOM 742 O O . GLU A 1 98 ? -30.615 8.738 19.988 1.00 51.16 98 GLU A O 1
ATOM 747 N N . PRO A 1 99 ? -32.623 8.642 18.960 1.00 45.38 99 PRO A N 1
ATOM 748 C CA . PRO A 1 99 ? -32.526 9.975 18.391 1.00 45.38 99 PRO A CA 1
ATOM 749 C C . PRO A 1 99 ? -32.439 10.996 19.528 1.00 45.38 99 PRO A C 1
ATOM 751 O O . PRO A 1 99 ? -33.455 11.411 20.082 1.00 45.38 99 PRO A O 1
ATOM 754 N N . MET A 1 100 ? -31.218 11.394 19.895 1.00 53.28 100 MET A N 1
ATOM 755 C CA . MET A 1 100 ? -31.028 12.488 20.831 1.00 53.28 100 MET A CA 1
ATOM 756 C C . MET A 1 100 ? -31.502 13.770 20.140 1.00 53.28 100 MET A C 1
ATOM 758 O O . MET A 1 100 ? -31.112 14.044 18.999 1.00 53.28 100 MET A O 1
ATOM 762 N N . PRO A 1 101 ? -32.386 14.548 20.778 1.00 58.53 101 PRO A N 1
ATOM 763 C CA . PRO A 1 101 ? -32.910 15.763 20.185 1.00 58.53 101 PRO A CA 1
ATOM 764 C C . PRO A 1 101 ? -31.779 16.782 20.000 1.00 58.53 101 PRO A C 1
ATOM 766 O O . PRO A 1 101 ? -31.098 17.133 20.959 1.00 58.53 101 PRO A O 1
ATOM 769 N N . LEU A 1 102 ? -31.646 17.323 18.781 1.00 61.44 102 LEU A N 1
ATOM 770 C CA . LEU A 1 102 ? -30.643 18.319 18.345 1.00 61.44 102 LEU A CA 1
ATOM 771 C C . LEU A 1 102 ? -30.386 19.486 19.322 1.00 61.44 102 LEU A C 1
ATOM 773 O O . LEU A 1 102 ? -29.326 20.105 19.289 1.00 61.44 102 LEU A O 1
ATOM 777 N N . LYS A 1 103 ? -31.351 19.813 20.188 1.00 63.69 103 LYS A N 1
ATOM 778 C CA . LYS A 1 103 ? -31.201 20.846 21.221 1.00 63.69 103 LYS A CA 1
ATOM 779 C C . LYS A 1 103 ? -30.212 20.472 22.330 1.00 63.69 103 LYS A C 1
ATOM 781 O O . LYS A 1 103 ? -29.605 21.380 22.890 1.00 63.69 103 LYS A O 1
ATOM 786 N N . GLN A 1 104 ? -30.065 19.189 22.662 1.00 62.44 104 GLN A N 1
ATOM 787 C CA . GLN A 1 104 ? -29.134 18.743 23.705 1.00 62.44 104 GLN A CA 1
ATOM 788 C C . GLN A 1 104 ? -27.682 18.784 23.213 1.00 62.44 104 GLN A C 1
ATOM 790 O O . GLN A 1 104 ? -26.838 19.313 23.927 1.00 62.44 104 GLN A O 1
ATOM 795 N N . ASP A 1 105 ? -27.422 18.397 21.959 1.00 67.00 105 ASP A N 1
ATOM 796 C CA . ASP A 1 105 ? -26.077 18.481 21.364 1.00 67.00 105 ASP A CA 1
ATOM 797 C C . ASP A 1 105 ? -25.555 19.928 21.297 1.00 67.00 105 ASP A C 1
ATOM 799 O O . ASP A 1 105 ? -24.393 20.189 21.597 1.00 67.00 105 ASP A O 1
ATOM 803 N N . ILE A 1 106 ? -26.412 20.902 20.961 1.00 74.31 106 ILE A N 1
ATOM 804 C CA . ILE A 1 106 ? -26.007 22.320 20.938 1.00 74.31 106 ILE A CA 1
ATOM 805 C C . ILE A 1 106 ? -25.753 22.852 22.357 1.00 74.31 106 ILE A C 1
ATOM 807 O O . ILE A 1 106 ? -24.864 23.679 22.552 1.00 74.31 106 ILE A O 1
ATOM 811 N N . SER A 1 107 ? -26.512 22.386 23.353 1.00 73.81 107 SER A N 1
ATOM 812 C CA . SER A 1 107 ? -26.355 22.834 24.741 1.00 73.81 107 SER A CA 1
ATOM 813 C C . SER A 1 107 ? -25.095 22.285 25.409 1.00 73.81 107 SER A C 1
ATOM 815 O O . SER A 1 107 ? -24.527 22.982 26.247 1.00 73.81 107 SER A O 1
ATOM 817 N N . ASP A 1 108 ? -24.671 21.066 25.074 1.00 66.38 108 ASP A N 1
ATOM 818 C CA . ASP A 1 108 ? -23.470 20.454 25.654 1.00 66.38 108 ASP A CA 1
ATOM 819 C C . ASP A 1 108 ? -22.178 20.982 25.021 1.00 66.38 108 ASP A C 1
A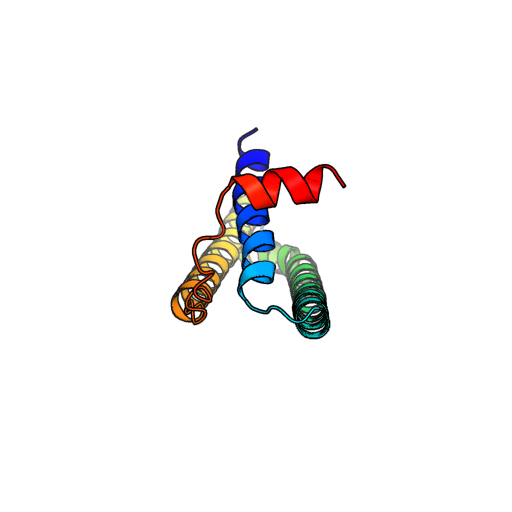TOM 821 O O . ASP A 1 108 ? -21.162 21.063 25.700 1.00 66.38 108 ASP A O 1
ATOM 825 N N . LEU A 1 109 ? -22.216 21.422 23.759 1.00 69.50 109 LEU A N 1
ATOM 826 C CA . LEU A 1 109 ? -21.075 22.079 23.103 1.00 69.50 109 LEU A CA 1
ATOM 827 C C . LEU A 1 109 ? -20.810 23.508 23.600 1.00 69.50 109 LEU A C 1
ATOM 829 O O . LEU A 1 109 ? -19.744 24.060 23.335 1.00 69.50 109 LEU A O 1
ATOM 833 N N . LEU A 1 110 ? -21.789 24.124 24.263 1.00 71.38 110 LEU A N 1
ATOM 834 C CA . LEU A 1 110 ? -21.690 25.478 24.811 1.00 71.38 110 LEU A CA 1
ATOM 835 C C . LEU A 1 110 ? -21.335 25.502 26.310 1.00 71.38 110 LEU A C 1
ATOM 837 O O . LEU A 1 110 ? -21.252 26.591 26.881 1.00 71.38 110 LEU A O 1
ATOM 841 N N . LYS A 1 111 ? -21.139 24.338 26.941 1.00 49.75 111 LYS A N 1
ATOM 842 C CA . LYS A 1 111 ? -20.555 24.209 28.285 1.00 49.75 111 LYS A CA 1
ATOM 843 C C . LYS A 1 111 ? -19.045 24.033 28.208 1.00 49.75 111 LYS A C 1
ATOM 845 O O . LYS A 1 111 ? -18.379 24.580 29.113 1.00 49.75 111 LYS A O 1
#

Sequence (111 aa):
IALMIIYSANNVPYAALSGVITGDMAERNSISSIRFIVVTLATLAIQGFALPMVNHFGEGDSAKGYQITMGIFSVLAIIFLLITFFTTKERIKPAVKEPMPLKQDISDLLK